Protein AF-A0A1Y2U0B6-F1 (afdb_monomer_lite)

Sequence (183 aa):
MKLSWLLSPIFLTGFNAVSMAASPQPIGEWTVSNASRTKSNSNTLCSWHLTVTDTTSGGNTKNIFNCNFNVTAQPGDDCGLTSFQDYCSGNESFTVNGGHSELGFVVIVLANKDENSQAFFGFSDGDLDTGSEISQQTKPIYPQAIVQREEMIVRRDGVSGSQTSATEWKVEGLFRGKYSSLG

Radius of gyration: 25.56 Å; chains: 1; bounding box: 62×69×84 Å

Foldseek 3Di:
DDDDDDDDDDDDDDDPPPPDADDFDFQAKKKKWQWAWEADPVLQKIKTKIWIWDDGPPDPDTDIWIFIDMFGHDVPDGSVQDWDWQGGDTDNQWIKTWHDDPVAKIKIWIAGNVQQKIWIDIGGNVRHHVRDIDDMDMTTIGRHFPQDPPPPPDDDPDPDDDDDDDPDDDDDDDTDRDDPDDD

pLDDT: mean 74.25, std 22.34, range [35.59, 96.31]

Structure (mmCIF, N/CA/C/O backbone):
data_AF-A0A1Y2U0B6-F1
#
_entry.id   AF-A0A1Y2U0B6-F1
#
loop_
_atom_site.group_PDB
_atom_site.id
_atom_site.type_symbol
_atom_site.label_atom_id
_atom_site.label_alt_id
_atom_site.label_comp_id
_atom_site.label_asym_id
_atom_site.label_entity_id
_atom_site.label_seq_id
_atom_site.pdbx_PDB_ins_code
_atom_site.Cartn_x
_atom_site.Cartn_y
_atom_site.Cartn_z
_atom_site.occupancy
_atom_site.B_iso_or_equiv
_atom_site.auth_seq_id
_atom_site.auth_comp_id
_atom_site.auth_asym_id
_atom_site.auth_atom_id
_atom_site.pdbx_PDB_model_num
ATOM 1 N N . MET A 1 1 ? -22.906 -56.727 -65.674 1.00 39.66 1 MET A N 1
ATOM 2 C CA . MET A 1 1 ? -22.788 -56.918 -64.212 1.00 39.66 1 MET A CA 1
ATOM 3 C C . MET A 1 1 ? -21.345 -56.685 -63.783 1.00 39.66 1 MET A C 1
ATOM 5 O O . MET A 1 1 ? -20.498 -57.505 -64.100 1.00 39.66 1 MET A O 1
ATOM 9 N N . LYS A 1 2 ? -21.069 -55.566 -63.106 1.00 37.56 2 LYS A N 1
ATOM 10 C CA . LYS A 1 2 ? -19.891 -55.344 -62.252 1.00 37.56 2 LYS A CA 1
ATOM 11 C C . LYS A 1 2 ? -20.340 -54.384 -61.146 1.00 37.56 2 LYS A C 1
ATOM 13 O O . LYS A 1 2 ? -20.702 -53.250 -61.436 1.00 37.56 2 LYS A O 1
ATOM 18 N N . LEU A 1 3 ? -20.424 -54.905 -59.923 1.00 41.78 3 LEU A N 1
ATOM 19 C CA . LEU A 1 3 ? -20.725 -54.171 -58.694 1.00 41.78 3 LEU A CA 1
ATOM 20 C C . LEU A 1 3 ? -19.507 -53.319 -58.318 1.00 41.78 3 LEU A C 1
ATOM 22 O O . LEU A 1 3 ? -18.398 -53.844 -58.253 1.00 41.78 3 LEU A O 1
ATOM 26 N N . SER A 1 4 ? -19.718 -52.045 -58.004 1.00 43.47 4 SER A N 1
ATOM 27 C CA . SER A 1 4 ? -18.759 -51.241 -57.248 1.00 43.47 4 SER A CA 1
ATOM 28 C C . SER A 1 4 ? -19.535 -50.505 -56.162 1.00 43.47 4 SER A C 1
ATOM 30 O O . SER A 1 4 ? -20.375 -49.659 -56.456 1.00 43.47 4 SER A O 1
ATOM 32 N N . TRP A 1 5 ? -19.306 -50.910 -54.916 1.00 38.44 5 TRP A N 1
ATOM 33 C CA . TRP A 1 5 ? -19.784 -50.230 -53.720 1.00 38.44 5 TRP A CA 1
ATOM 34 C C . TRP A 1 5 ? -18.624 -49.381 -53.210 1.00 38.44 5 TRP A C 1
ATOM 36 O O . TRP A 1 5 ? -17.579 -49.930 -52.862 1.00 38.44 5 TRP A O 1
ATOM 46 N N . LEU A 1 6 ? -18.791 -48.061 -53.171 1.00 48.69 6 LEU A N 1
ATOM 47 C CA . LEU A 1 6 ? -17.892 -47.172 -52.444 1.00 48.69 6 LEU A CA 1
ATOM 48 C C . LEU A 1 6 ? -18.647 -46.614 -51.241 1.00 48.69 6 LEU A C 1
ATOM 50 O O . LEU A 1 6 ? -19.615 -45.870 -51.374 1.00 48.69 6 LEU A O 1
ATOM 54 N N . LEU A 1 7 ? -18.194 -47.044 -50.067 1.00 46.50 7 LEU A N 1
ATOM 55 C CA . LEU A 1 7 ? -18.521 -46.490 -48.762 1.00 46.50 7 LEU A CA 1
ATOM 56 C C . LEU A 1 7 ? -17.871 -45.103 -48.652 1.00 46.50 7 LEU A C 1
ATOM 58 O O . LEU A 1 7 ? -16.651 -44.993 -48.771 1.00 46.50 7 LEU A O 1
ATOM 62 N N . SER A 1 8 ? -18.658 -44.058 -48.394 1.00 42.72 8 SER A N 1
ATOM 63 C CA . SER A 1 8 ? -18.120 -42.773 -47.934 1.00 42.72 8 SER A CA 1
ATOM 64 C C . SER A 1 8 ? -18.042 -42.761 -46.403 1.00 42.72 8 SER A C 1
ATOM 66 O O . SER A 1 8 ? -19.034 -43.094 -45.750 1.00 42.72 8 SER A O 1
ATOM 68 N N . PRO A 1 9 ? -16.892 -42.387 -45.812 1.00 48.81 9 PRO A N 1
ATOM 69 C CA . PRO A 1 9 ? -16.728 -42.320 -44.369 1.00 48.81 9 PRO A CA 1
ATOM 70 C C . PRO A 1 9 ? -17.400 -41.077 -43.776 1.00 48.81 9 PRO A C 1
ATOM 72 O O . PRO A 1 9 ? -17.335 -39.973 -44.317 1.00 48.81 9 PRO A O 1
ATOM 75 N N . ILE A 1 10 ? -18.013 -41.296 -42.615 1.00 52.47 10 ILE A N 1
ATOM 76 C CA . ILE A 1 10 ? -18.480 -40.287 -41.666 1.00 52.47 10 ILE A CA 1
ATOM 77 C C . ILE A 1 10 ? -17.253 -39.513 -41.167 1.00 52.47 10 ILE A C 1
ATOM 79 O O . ILE A 1 10 ? -16.365 -40.115 -40.563 1.00 52.47 10 ILE A O 1
ATOM 83 N N . PHE A 1 11 ? -17.204 -38.197 -41.383 1.00 48.38 11 PHE A N 1
ATOM 84 C CA . PHE A 1 11 ? -16.236 -37.341 -40.696 1.00 48.38 11 PHE A CA 1
ATOM 85 C C . PHE A 1 11 ? -16.832 -36.785 -39.403 1.00 48.38 11 PHE A C 1
ATOM 87 O O . PHE A 1 11 ? -17.922 -36.216 -39.373 1.00 48.38 11 PHE A O 1
ATOM 94 N N . LEU A 1 12 ? -16.078 -37.042 -38.337 1.00 47.75 12 LEU A N 1
ATOM 95 C CA . LEU A 1 12 ? -16.346 -36.766 -36.939 1.00 47.75 12 LEU A CA 1
ATOM 96 C C . LEU A 1 12 ? -16.270 -35.272 -36.572 1.00 47.75 12 LEU A C 1
ATOM 98 O O . LEU A 1 12 ? -15.458 -34.520 -37.099 1.00 47.75 12 LEU A O 1
ATOM 102 N N . THR A 1 13 ? -17.065 -34.940 -35.549 1.00 48.56 13 THR A N 1
ATOM 103 C CA . THR A 1 13 ? -16.767 -34.042 -34.415 1.00 48.56 13 THR A CA 1
ATOM 104 C C . THR A 1 13 ? -16.174 -32.667 -34.725 1.00 48.56 13 THR A C 1
ATOM 106 O O . THR A 1 13 ? -14.962 -32.495 -34.847 1.00 48.56 13 THR A O 1
ATOM 109 N N . GLY A 1 14 ? -17.038 -31.651 -34.670 1.00 43.62 14 GLY A N 1
ATOM 110 C CA . GLY A 1 14 ? -16.620 -30.288 -34.366 1.00 43.62 14 GLY A CA 1
ATOM 111 C C . GLY A 1 14 ? -16.077 -30.215 -32.938 1.00 43.62 14 GLY A C 1
ATOM 112 O O . GLY A 1 14 ? -16.840 -30.184 -31.975 1.00 43.62 14 GLY A O 1
ATOM 113 N N . PHE A 1 15 ? -14.753 -30.194 -32.800 1.00 53.28 15 PHE A N 1
ATOM 114 C CA . PHE A 1 15 ? -14.109 -29.721 -31.582 1.00 53.28 15 PHE A CA 1
ATOM 115 C C . PHE A 1 15 ? -14.242 -28.199 -31.559 1.00 53.28 15 PHE A C 1
ATOM 117 O O . PHE A 1 15 ? -13.533 -27.493 -32.272 1.00 53.28 15 PHE A O 1
ATOM 124 N N . ASN A 1 16 ? -15.170 -27.685 -30.752 1.00 48.03 16 ASN A N 1
ATOM 125 C CA . ASN A 1 16 ? -15.135 -26.278 -30.377 1.00 48.03 16 ASN A CA 1
ATOM 126 C C . ASN A 1 16 ? -13.845 -26.056 -29.580 1.00 48.03 16 ASN A C 1
ATOM 128 O O . ASN A 1 16 ? -13.705 -26.557 -28.464 1.00 48.03 16 ASN A O 1
ATOM 132 N N . ALA A 1 17 ? -12.884 -25.353 -30.178 1.00 55.72 17 ALA A N 1
ATOM 133 C CA . ALA A 1 17 ? -11.670 -24.941 -29.498 1.00 55.72 17 ALA A CA 1
ATOM 134 C C . ALA A 1 17 ? -12.050 -23.986 -28.359 1.00 55.72 17 ALA A C 1
ATOM 136 O O . ALA A 1 17 ? -12.464 -22.849 -28.588 1.00 55.72 17 ALA A O 1
ATOM 137 N N . VAL A 1 18 ? -11.929 -24.456 -27.119 1.00 52.31 18 VAL A N 1
ATOM 138 C CA . VAL A 1 18 ? -11.984 -23.590 -25.943 1.00 52.31 18 VAL A CA 1
ATOM 139 C C . VAL A 1 18 ? -10.705 -22.758 -25.967 1.00 52.31 18 VAL A C 1
ATOM 141 O O . VAL A 1 18 ? -9.625 -23.259 -25.664 1.00 52.31 18 VAL A O 1
ATOM 144 N N . SER A 1 19 ? -10.811 -21.496 -26.383 1.00 52.66 19 SER A N 1
ATOM 145 C CA . SER A 1 19 ? -9.709 -20.538 -26.284 1.00 52.66 19 SER A CA 1
ATOM 146 C C . SER A 1 19 ? -9.371 -20.336 -24.807 1.00 52.66 19 SER A C 1
ATOM 148 O O . SER A 1 19 ? -10.053 -19.590 -24.101 1.00 52.66 19 SER A O 1
ATOM 150 N N . MET A 1 20 ? -8.323 -21.006 -24.333 1.00 48.22 20 MET A N 1
ATOM 151 C CA . MET A 1 20 ? -7.711 -20.726 -23.038 1.00 48.22 20 MET A CA 1
ATOM 152 C C . MET A 1 20 ? -7.105 -19.323 -23.130 1.00 48.22 20 MET A C 1
ATOM 154 O O . MET A 1 20 ? -6.141 -19.110 -23.862 1.00 48.22 20 MET A O 1
ATOM 158 N N . ALA A 1 21 ? -7.700 -18.343 -22.450 1.00 57.56 21 ALA A N 1
ATOM 159 C CA . ALA A 1 21 ? -7.081 -17.030 -22.327 1.00 57.56 21 ALA A CA 1
ATOM 160 C C . ALA A 1 21 ? -5.750 -17.210 -21.583 1.00 57.56 21 ALA A C 1
ATOM 162 O O . ALA A 1 21 ? -5.747 -17.685 -20.447 1.00 57.56 21 ALA A O 1
ATOM 163 N N . ALA A 1 22 ? -4.631 -16.884 -22.231 1.00 61.22 22 ALA A N 1
ATOM 164 C CA . ALA A 1 22 ? -3.327 -16.907 -21.583 1.00 61.22 22 ALA A CA 1
ATOM 165 C C . ALA A 1 22 ? -3.336 -15.928 -20.400 1.00 61.22 22 ALA A C 1
ATOM 167 O O . ALA A 1 22 ? -3.808 -14.796 -20.530 1.00 61.22 22 ALA A O 1
ATOM 168 N N . SER A 1 23 ? -2.840 -16.363 -19.240 1.00 66.31 23 SER A N 1
ATOM 169 C CA . SER A 1 23 ? -2.663 -15.474 -18.093 1.00 66.31 23 SER A CA 1
ATOM 170 C C . SER A 1 23 ? -1.622 -14.400 -18.430 1.00 66.31 23 SER A C 1
ATOM 172 O O . SER A 1 23 ? -0.605 -14.732 -19.057 1.00 66.31 23 SER A O 1
ATOM 174 N N . PRO A 1 24 ? -1.836 -13.137 -18.015 1.00 73.19 24 PRO A N 1
ATOM 175 C CA . PRO A 1 24 ? -0.862 -12.076 -18.234 1.00 73.19 24 PRO A CA 1
ATOM 176 C C . PRO A 1 24 ? 0.480 -12.473 -17.619 1.00 73.19 24 PRO A C 1
ATOM 178 O O . PRO A 1 24 ? 0.539 -12.940 -16.481 1.00 73.19 24 PRO A O 1
ATOM 181 N N . GLN A 1 25 ? 1.550 -12.325 -18.395 1.00 84.00 25 GLN A N 1
ATOM 182 C CA . GLN A 1 25 ? 2.900 -12.565 -17.898 1.00 84.00 25 GLN A CA 1
ATOM 183 C C . GLN A 1 25 ? 3.366 -11.351 -17.082 1.00 84.00 25 GLN A C 1
ATOM 185 O O . GLN A 1 25 ? 3.027 -10.221 -17.452 1.00 84.00 25 GLN A O 1
ATOM 190 N N . PRO A 1 26 ? 4.125 -11.556 -15.992 1.00 88.00 26 PRO A N 1
ATOM 191 C CA . PRO A 1 26 ? 4.753 -10.460 -15.269 1.00 88.00 26 PRO A CA 1
ATOM 192 C C . PRO A 1 26 ? 5.664 -9.628 -16.181 1.00 88.00 26 PRO A C 1
ATOM 194 O O . PRO A 1 26 ? 6.398 -10.187 -16.994 1.00 88.00 26 PRO A O 1
ATOM 197 N N . ILE A 1 27 ? 5.640 -8.305 -16.021 1.00 87.31 27 ILE A N 1
ATOM 198 C CA . ILE A 1 27 ? 6.475 -7.355 -16.786 1.00 87.31 27 ILE A CA 1
ATOM 199 C C . ILE A 1 27 ? 7.628 -6.760 -15.959 1.00 87.31 27 ILE A C 1
ATOM 201 O O . ILE A 1 27 ? 8.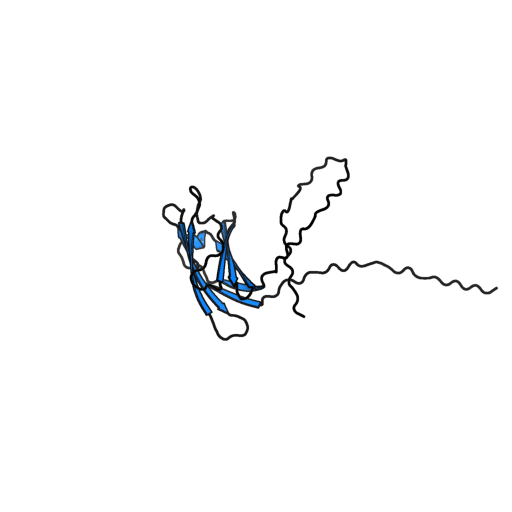432 -5.983 -16.467 1.00 87.31 27 ILE A O 1
ATOM 205 N N . GLY A 1 28 ? 7.720 -7.129 -14.680 1.00 88.31 28 GLY A N 1
ATOM 206 C CA . GLY A 1 28 ? 8.746 -6.675 -13.746 1.00 88.31 28 GLY A CA 1
ATOM 207 C C . GLY A 1 28 ? 8.355 -6.971 -12.302 1.00 88.31 28 GLY A C 1
ATOM 208 O O . GLY A 1 28 ? 7.430 -7.751 -12.058 1.00 88.31 28 GLY A O 1
ATOM 209 N N . GLU A 1 29 ? 9.037 -6.330 -11.353 1.00 91.12 29 GLU A N 1
ATOM 210 C CA . GLU A 1 29 ? 8.764 -6.477 -9.923 1.00 91.12 29 GLU A CA 1
ATOM 211 C C . GLU A 1 29 ? 8.794 -5.130 -9.198 1.00 91.12 29 GLU A C 1
ATOM 213 O O . GLU A 1 29 ? 9.667 -4.289 -9.424 1.00 91.12 29 GLU A O 1
ATOM 218 N N . TRP A 1 30 ? 7.860 -4.954 -8.266 1.00 93.62 30 TRP A N 1
ATOM 219 C CA . TRP A 1 30 ? 7.884 -3.861 -7.299 1.00 93.62 30 TRP A CA 1
ATOM 220 C C . TRP A 1 30 ? 8.133 -4.407 -5.907 1.00 93.62 30 TRP A C 1
ATOM 222 O O . TRP A 1 30 ? 7.610 -5.458 -5.529 1.00 93.62 30 TRP A O 1
ATOM 232 N N . THR A 1 31 ? 8.922 -3.670 -5.131 1.00 94.94 31 THR A N 1
ATOM 233 C CA . THR A 1 31 ? 9.145 -3.960 -3.717 1.00 94.94 31 THR A CA 1
ATOM 234 C C . THR A 1 31 ? 8.505 -2.876 -2.865 1.00 94.94 31 THR A C 1
ATOM 236 O O . THR A 1 31 ? 8.782 -1.695 -3.060 1.00 94.94 31 THR A O 1
ATOM 239 N N . VAL A 1 32 ? 7.667 -3.281 -1.914 1.00 94.69 32 VAL A N 1
ATOM 240 C CA . VAL A 1 32 ? 7.118 -2.409 -0.873 1.00 94.69 32 VAL A CA 1
ATOM 241 C C . VAL A 1 32 ? 7.820 -2.725 0.442 1.00 94.69 32 VAL A C 1
ATOM 243 O O . VAL A 1 32 ? 7.836 -3.877 0.875 1.00 94.69 32 VAL A O 1
ATOM 246 N N . SER A 1 33 ? 8.390 -1.707 1.077 1.00 93.00 33 SER A N 1
ATOM 247 C CA . SER A 1 33 ? 9.029 -1.776 2.397 1.00 93.00 33 SER A CA 1
ATOM 248 C C . SER A 1 33 ? 8.485 -0.685 3.318 1.00 93.00 33 SER A C 1
ATOM 250 O O . SER A 1 33 ? 7.754 0.198 2.867 1.00 93.00 33 SER A O 1
ATOM 252 N N . ASN A 1 34 ? 8.827 -0.738 4.611 1.00 91.00 34 ASN A N 1
ATOM 253 C CA . ASN A 1 34 ? 8.380 0.235 5.618 1.00 91.00 34 ASN A CA 1
ATOM 254 C C . ASN A 1 34 ? 6.852 0.435 5.664 1.00 91.00 34 ASN A C 1
ATOM 256 O O . ASN A 1 34 ? 6.377 1.509 6.034 1.00 91.00 34 ASN A O 1
ATOM 260 N N . ALA A 1 35 ? 6.073 -0.570 5.252 1.00 92.69 35 ALA A N 1
ATOM 261 C CA . ALA A 1 35 ? 4.622 -0.477 5.276 1.00 92.69 35 ALA A CA 1
ATOM 262 C C . ALA A 1 35 ? 4.153 -0.374 6.732 1.00 92.69 35 ALA A C 1
ATOM 264 O O . ALA A 1 35 ? 4.534 -1.196 7.560 1.00 92.69 35 ALA A O 1
ATOM 265 N N . SER A 1 36 ? 3.354 0.641 7.046 1.00 92.25 36 SER A N 1
ATOM 266 C CA . SER A 1 36 ? 2.817 0.865 8.389 1.00 92.25 36 SER A CA 1
ATOM 267 C C . SER A 1 36 ? 1.500 1.634 8.343 1.00 92.25 36 SER A C 1
ATOM 269 O O . SER A 1 36 ? 1.232 2.401 7.409 1.00 92.25 36 SER A O 1
ATOM 271 N N . ARG A 1 37 ? 0.682 1.419 9.378 1.00 92.88 37 ARG A N 1
ATOM 272 C CA . ARG A 1 37 ? -0.586 2.108 9.606 1.00 92.88 37 ARG A CA 1
ATOM 273 C C . ARG A 1 37 ? -0.643 2.577 11.052 1.00 92.88 37 ARG A C 1
ATOM 275 O O . ARG A 1 37 ? -0.535 1.780 11.974 1.00 92.88 37 ARG A O 1
ATOM 282 N N . THR A 1 38 ? -0.899 3.862 11.251 1.00 92.31 38 THR A N 1
ATOM 283 C CA . THR A 1 38 ? -1.127 4.425 12.585 1.00 92.31 38 THR A CA 1
ATOM 284 C C . THR A 1 38 ? -2.552 4.937 12.675 1.00 92.31 38 THR A C 1
ATOM 286 O O . THR A 1 38 ? -2.971 5.750 11.850 1.00 92.31 38 THR A O 1
ATOM 289 N N . LYS A 1 39 ? -3.301 4.481 13.681 1.00 92.94 39 LYS A N 1
ATOM 290 C CA . LYS A 1 39 ? -4.669 4.942 13.944 1.00 92.94 39 LYS A CA 1
ATOM 291 C C . LYS A 1 39 ? -4.671 6.141 14.895 1.00 92.94 39 LYS A C 1
ATOM 293 O O . LYS A 1 39 ? -3.857 6.221 15.814 1.00 92.94 39 LYS A O 1
ATOM 298 N N . SER A 1 40 ? -5.600 7.071 14.694 1.00 93.75 40 SER A N 1
ATOM 299 C CA . SER A 1 40 ? -5.928 8.088 15.695 1.00 93.75 40 SER A CA 1
ATOM 300 C C . SER A 1 40 ? -6.569 7.452 16.933 1.00 93.75 40 SER A C 1
ATOM 302 O O . SER A 1 40 ? -7.111 6.354 16.865 1.00 93.75 40 SER A O 1
ATOM 304 N N . ASN A 1 41 ? -6.603 8.176 18.056 1.00 92.31 41 ASN A N 1
ATOM 305 C CA . ASN A 1 41 ? -7.243 7.698 19.294 1.00 92.31 41 ASN A CA 1
ATOM 306 C C . ASN A 1 41 ? -8.733 7.337 19.127 1.00 92.31 41 ASN A C 1
ATOM 308 O O . ASN A 1 41 ? -9.277 6.582 19.925 1.00 92.31 41 ASN A O 1
ATOM 312 N N . SER A 1 42 ? -9.401 7.913 18.125 1.00 92.62 42 SER A N 1
ATOM 313 C CA . S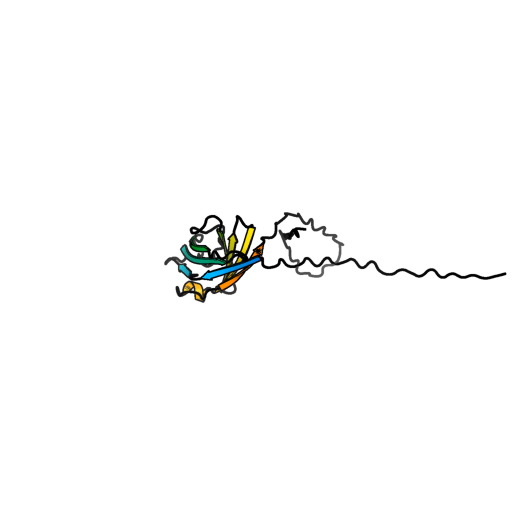ER A 1 42 ? -10.800 7.643 17.789 1.00 92.62 42 SER A CA 1
ATOM 314 C C . SER A 1 42 ? -10.976 6.534 16.748 1.00 92.62 42 SER A C 1
ATOM 316 O O . SER A 1 42 ? -12.111 6.252 16.384 1.00 92.62 42 SER A O 1
ATOM 318 N N . ASN A 1 43 ? -9.890 5.956 16.222 1.00 93.31 43 ASN A N 1
ATOM 319 C CA . ASN A 1 43 ? -9.871 5.025 15.085 1.00 93.31 43 ASN A CA 1
ATOM 320 C C . ASN A 1 43 ? -10.546 5.552 13.805 1.00 93.31 43 ASN A C 1
ATOM 322 O O . ASN A 1 43 ? -10.817 4.786 12.887 1.00 93.31 43 ASN A O 1
ATOM 326 N N . THR A 1 44 ? -10.800 6.857 13.706 1.00 96.31 44 THR A N 1
ATOM 327 C CA . THR A 1 44 ? -11.467 7.460 12.541 1.00 96.31 44 THR A CA 1
ATOM 328 C C . THR A 1 44 ? -10.492 7.956 11.480 1.00 96.31 44 THR A C 1
ATOM 330 O O . THR A 1 44 ? -10.911 8.251 10.366 1.00 96.31 44 THR A O 1
ATOM 333 N N . LEU A 1 45 ? -9.201 8.064 11.801 1.00 95.75 45 LEU A N 1
ATOM 334 C CA . LEU A 1 45 ? -8.154 8.499 10.881 1.00 95.75 45 LEU A CA 1
ATOM 335 C C . LEU A 1 45 ? -6.990 7.512 10.931 1.00 95.75 45 LEU A C 1
ATOM 337 O O . LEU A 1 45 ? -6.421 7.284 11.997 1.00 95.75 45 LEU A O 1
ATOM 341 N N . CYS A 1 46 ? -6.631 6.960 9.777 1.00 94.94 46 CYS A N 1
ATOM 342 C CA . CYS A 1 46 ? -5.505 6.053 9.607 1.00 94.94 46 CYS A CA 1
ATOM 343 C C . CYS A 1 46 ? -4.450 6.736 8.742 1.00 94.94 46 CYS A C 1
ATOM 345 O O . CYS A 1 46 ? -4.708 7.030 7.573 1.00 94.94 46 CYS A O 1
ATOM 347 N N . SER A 1 47 ? -3.267 6.963 9.299 1.00 94.69 47 SER A N 1
ATOM 348 C CA . SER A 1 47 ? -2.104 7.445 8.559 1.00 94.69 47 SER A CA 1
ATOM 349 C C . SER A 1 47 ? -1.299 6.264 8.042 1.00 94.69 47 SER A C 1
ATOM 351 O O . SER A 1 47 ? -0.874 5.413 8.821 1.00 94.69 47 SER A O 1
ATOM 353 N N . TRP A 1 48 ? -1.100 6.225 6.731 1.00 94.19 48 TRP A N 1
ATOM 354 C CA . TRP A 1 48 ? -0.375 5.177 6.029 1.00 94.19 48 TRP A CA 1
ATOM 355 C C . TRP A 1 48 ? 0.980 5.681 5.547 1.00 94.19 48 TRP A C 1
ATOM 357 O O . TRP A 1 48 ? 1.091 6.792 5.016 1.00 94.19 48 TRP A O 1
ATOM 367 N N . HIS A 1 49 ? 1.987 4.825 5.689 1.00 93.44 49 HIS A N 1
ATOM 368 C CA . HIS A 1 49 ? 3.317 5.014 5.128 1.00 93.44 49 HIS A CA 1
ATOM 369 C C . HIS A 1 49 ? 3.765 3.732 4.434 1.00 93.44 49 HIS A C 1
ATOM 371 O O . HIS A 1 49 ? 3.617 2.644 4.986 1.00 93.44 49 HIS A O 1
ATOM 377 N N . LEU A 1 50 ? 4.309 3.864 3.227 1.00 93.50 50 LEU A N 1
ATOM 378 C CA . LEU A 1 50 ? 4.978 2.783 2.511 1.00 93.50 50 LEU A CA 1
ATOM 379 C C . LEU A 1 50 ? 6.083 3.341 1.611 1.00 93.50 50 LEU A C 1
ATOM 381 O O . LEU A 1 50 ? 5.938 4.403 1.004 1.00 93.50 50 LEU A O 1
ATOM 385 N N . THR A 1 51 ? 7.188 2.614 1.506 1.00 94.50 51 THR A N 1
ATOM 386 C CA . THR A 1 51 ? 8.283 2.910 0.582 1.00 94.50 51 THR A CA 1
ATOM 387 C C . THR A 1 51 ? 8.176 1.972 -0.609 1.00 94.50 51 THR A C 1
ATOM 389 O O . THR A 1 51 ? 8.190 0.753 -0.446 1.00 94.50 51 THR A O 1
ATOM 392 N N . VAL A 1 52 ? 8.085 2.532 -1.812 1.00 94.00 52 VAL A N 1
ATOM 393 C CA . VAL A 1 52 ? 8.067 1.763 -3.058 1.00 94.00 52 VAL A CA 1
ATOM 394 C C . VAL A 1 52 ? 9.449 1.807 -3.678 1.00 94.00 52 VAL A C 1
ATOM 396 O O . VAL A 1 52 ? 10.043 2.871 -3.827 1.00 94.00 52 VAL A O 1
ATOM 399 N N . THR A 1 53 ? 9.942 0.639 -4.057 1.00 92.69 53 THR A N 1
ATOM 400 C CA . THR A 1 53 ? 11.088 0.462 -4.936 1.00 92.69 53 THR A CA 1
ATOM 401 C C . THR A 1 53 ? 10.599 -0.138 -6.244 1.00 92.69 53 THR A C 1
ATOM 403 O O . THR A 1 53 ? 10.132 -1.279 -6.277 1.00 92.69 53 THR A O 1
ATOM 406 N N . ASP A 1 54 ? 10.758 0.623 -7.316 1.00 85.50 54 ASP A N 1
ATOM 407 C CA . ASP A 1 54 ? 10.483 0.180 -8.671 1.00 85.50 54 ASP A CA 1
ATOM 408 C C . ASP A 1 54 ? 11.755 -0.379 -9.313 1.00 85.50 54 ASP A C 1
ATOM 410 O O . ASP A 1 54 ? 12.776 0.310 -9.408 1.00 85.50 54 ASP A O 1
ATOM 414 N N . THR A 1 55 ? 11.696 -1.653 -9.701 1.00 76.00 55 THR A N 1
ATOM 415 C CA . THR A 1 55 ? 12.749 -2.332 -10.457 1.00 76.00 55 THR A CA 1
ATOM 416 C C . THR A 1 55 ? 12.144 -2.830 -11.765 1.00 76.00 55 THR A C 1
ATOM 418 O O . THR A 1 55 ? 11.750 -3.991 -11.899 1.00 76.00 55 THR A O 1
ATOM 421 N N . THR A 1 56 ? 12.044 -1.939 -12.749 1.00 65.81 56 THR A N 1
ATOM 422 C CA . THR A 1 56 ? 11.612 -2.320 -14.095 1.00 65.81 56 THR A CA 1
ATOM 423 C C . THR A 1 56 ? 12.654 -3.221 -14.759 1.00 65.81 56 THR A C 1
ATOM 425 O O . THR A 1 56 ? 13.867 -2.999 -14.682 1.00 65.81 56 THR A O 1
ATOM 428 N N . SER A 1 57 ? 12.184 -4.275 -15.432 1.00 49.44 57 SER A N 1
ATOM 429 C CA . SER A 1 57 ? 13.054 -5.184 -16.182 1.00 49.44 57 SER A CA 1
ATOM 430 C C . SER A 1 57 ? 13.648 -4.458 -17.392 1.00 49.44 57 SER A C 1
ATOM 432 O O . SER A 1 57 ? 12.968 -4.250 -18.391 1.00 49.44 57 SER A O 1
ATOM 434 N N . GLY A 1 58 ? 14.924 -4.069 -17.300 1.00 50.38 58 GLY A N 1
ATOM 435 C CA . GLY A 1 58 ? 15.692 -3.485 -18.410 1.00 50.38 58 GLY A CA 1
ATOM 436 C C . GLY A 1 58 ? 16.433 -2.183 -18.090 1.00 50.38 58 GLY A C 1
ATOM 437 O O . GLY A 1 58 ? 17.262 -1.757 -18.892 1.00 50.38 58 GLY A O 1
ATOM 438 N N . GLY A 1 59 ? 16.194 -1.571 -16.927 1.00 51.38 59 GLY A N 1
ATOM 439 C CA . GLY A 1 59 ? 16.913 -0.382 -16.471 1.00 51.38 59 GLY A CA 1
ATOM 440 C C . GLY A 1 59 ? 17.715 -0.650 -15.199 1.00 51.38 59 GLY A C 1
ATOM 441 O O . GLY A 1 59 ? 17.191 -1.184 -14.232 1.00 51.38 59 GLY A O 1
ATOM 442 N N . ASN A 1 60 ? 18.969 -0.194 -15.145 1.00 54.28 60 ASN A N 1
ATOM 443 C CA . ASN A 1 60 ? 19.751 -0.126 -13.896 1.00 54.28 60 ASN A CA 1
ATOM 444 C C . ASN A 1 60 ? 19.245 0.975 -12.934 1.00 54.28 60 ASN A C 1
ATOM 446 O O . ASN A 1 60 ? 19.926 1.324 -11.968 1.00 54.28 60 ASN A O 1
ATOM 450 N N . THR A 1 61 ? 18.084 1.569 -13.212 1.00 57.44 61 THR A N 1
ATOM 451 C CA . THR A 1 61 ? 17.552 2.716 -12.481 1.00 57.44 61 THR A CA 1
ATOM 452 C C . THR A 1 61 ? 16.525 2.234 -11.470 1.00 57.44 61 THR A C 1
ATOM 454 O O . THR A 1 61 ? 15.372 1.985 -11.801 1.00 57.44 61 THR A O 1
ATOM 457 N N . LYS A 1 62 ? 16.960 2.120 -10.218 1.00 74.88 62 LYS A N 1
ATOM 458 C CA . LYS A 1 62 ? 16.084 1.870 -9.075 1.00 74.88 62 LYS A CA 1
ATOM 459 C C . LYS A 1 62 ? 15.385 3.178 -8.697 1.00 74.88 62 LYS A C 1
ATOM 461 O O . LYS A 1 62 ? 16.043 4.076 -8.170 1.00 74.88 62 LYS A O 1
ATOM 466 N N . ASN A 1 63 ? 14.085 3.305 -8.963 1.00 82.19 63 ASN A N 1
ATOM 467 C CA . ASN A 1 63 ? 13.305 4.446 -8.473 1.00 82.19 63 ASN A CA 1
ATOM 468 C C . ASN A 1 63 ? 12.761 4.117 -7.076 1.00 82.19 63 ASN A C 1
ATOM 470 O O . ASN A 1 63 ? 12.165 3.060 -6.880 1.00 82.19 63 ASN A O 1
ATOM 474 N N . ILE A 1 64 ? 13.004 4.992 -6.099 1.00 89.31 64 ILE A N 1
ATOM 475 C CA . ILE A 1 64 ? 12.549 4.818 -4.717 1.00 89.31 64 ILE A CA 1
ATOM 476 C C . ILE A 1 64 ? 11.766 6.058 -4.306 1.00 89.31 64 ILE A C 1
ATOM 478 O O . ILE A 1 64 ? 12.301 7.165 -4.355 1.00 89.31 64 ILE A O 1
ATOM 482 N N . PHE A 1 65 ? 10.529 5.877 -3.850 1.00 92.19 65 PHE A N 1
ATOM 483 C CA . PHE A 1 65 ? 9.701 6.976 -3.357 1.00 92.19 65 PHE A CA 1
ATOM 484 C C . PHE A 1 65 ? 8.832 6.555 -2.168 1.00 92.19 65 PHE A C 1
ATOM 486 O O . PHE A 1 65 ? 8.510 5.382 -1.980 1.00 92.19 65 PHE A O 1
ATOM 493 N N . ASN A 1 66 ? 8.454 7.542 -1.353 1.00 94.50 66 ASN A N 1
ATOM 494 C CA . ASN A 1 66 ? 7.627 7.344 -0.165 1.00 94.50 66 ASN A CA 1
ATOM 495 C C . ASN A 1 66 ? 6.181 7.723 -0.451 1.00 94.50 66 ASN A C 1
ATOM 497 O O . ASN A 1 66 ? 5.886 8.875 -0.752 1.00 94.50 66 ASN A O 1
ATOM 501 N N . CYS A 1 67 ? 5.270 6.781 -0.288 1.00 94.75 67 CYS A N 1
ATOM 502 C CA . CYS A 1 67 ? 3.851 7.009 -0.442 1.00 94.75 67 CYS A CA 1
ATOM 503 C C . CYS A 1 67 ? 3.215 7.215 0.938 1.00 94.75 67 CYS A C 1
ATOM 505 O O . CYS A 1 67 ? 3.095 6.279 1.726 1.00 94.75 67 CYS A O 1
ATOM 507 N N . ASN A 1 68 ? 2.830 8.458 1.230 1.00 95.00 68 ASN A N 1
ATOM 508 C CA . ASN A 1 68 ? 2.136 8.820 2.466 1.00 95.00 68 ASN A CA 1
ATOM 509 C C . ASN A 1 68 ? 0.712 9.257 2.150 1.00 95.00 68 ASN A C 1
ATOM 511 O O . ASN A 1 68 ? 0.511 10.053 1.227 1.00 95.00 68 ASN A O 1
ATOM 515 N N . PHE A 1 69 ? -0.261 8.787 2.921 1.00 95.56 69 PHE A N 1
ATOM 516 C CA . PHE A 1 69 ? -1.651 9.211 2.777 1.00 95.56 69 PHE A CA 1
ATOM 517 C C . PHE A 1 69 ? -2.458 8.949 4.047 1.00 95.56 69 PHE A C 1
ATOM 519 O O . PHE A 1 69 ? -2.031 8.220 4.938 1.00 95.56 69 PHE A O 1
ATOM 526 N N . ASN A 1 70 ? -3.636 9.566 4.123 1.00 96.06 70 ASN A N 1
ATOM 527 C CA . ASN A 1 70 ? -4.560 9.418 5.237 1.00 96.06 70 ASN A CA 1
ATOM 528 C C . ASN A 1 70 ? -5.894 8.866 4.737 1.00 96.06 70 ASN A C 1
ATOM 530 O O . ASN A 1 70 ? -6.437 9.366 3.752 1.00 96.06 70 ASN A O 1
ATOM 534 N N . VAL A 1 71 ? -6.434 7.886 5.457 1.00 95.81 71 VAL A N 1
ATOM 535 C CA . VAL A 1 71 ? -7.771 7.330 5.235 1.00 95.81 71 VAL A CA 1
ATOM 536 C C . VAL A 1 71 ? -8.661 7.749 6.396 1.00 95.81 71 VAL A C 1
ATOM 538 O O . VAL A 1 71 ? -8.351 7.457 7.553 1.00 95.81 71 VAL A O 1
ATOM 541 N N . THR A 1 72 ? -9.756 8.438 6.087 1.00 96.00 72 THR A N 1
ATOM 542 C CA . THR A 1 72 ? -10.737 8.892 7.078 1.00 96.00 72 THR A CA 1
ATOM 543 C C . THR A 1 72 ? -11.994 8.038 6.973 1.00 96.00 72 THR A C 1
ATOM 545 O O . THR A 1 72 ? -12.590 7.951 5.900 1.00 96.00 72 THR A O 1
ATOM 548 N N . ALA A 1 73 ? -12.399 7.430 8.083 1.00 95.31 73 ALA A N 1
ATOM 549 C CA . ALA A 1 73 ? -13.636 6.665 8.182 1.00 95.31 73 ALA A CA 1
ATOM 550 C C . ALA A 1 73 ? -14.863 7.583 8.273 1.00 95.31 73 ALA A C 1
ATOM 552 O O . ALA A 1 73 ? -14.766 8.737 8.708 1.00 95.31 73 ALA A O 1
ATOM 553 N N . GLN A 1 74 ? -16.035 7.055 7.919 1.00 92.31 74 GLN A N 1
ATOM 554 C CA . GLN A 1 74 ? -17.297 7.720 8.234 1.00 92.31 74 GLN A CA 1
ATOM 555 C C . GLN A 1 74 ? -17.552 7.709 9.753 1.00 92.31 74 GLN A C 1
ATOM 557 O O . GLN A 1 74 ? -16.979 6.891 10.479 1.00 92.31 74 GLN A O 1
ATOM 562 N N . PRO A 1 75 ? -18.394 8.619 10.278 1.00 89.06 75 PRO A N 1
ATOM 563 C CA . PRO A 1 75 ? -18.714 8.632 11.701 1.00 89.06 75 PRO A CA 1
ATOM 564 C C . PRO A 1 75 ? -19.298 7.290 12.168 1.00 89.06 75 PRO A C 1
ATOM 566 O O . PRO A 1 75 ? -20.360 6.885 11.706 1.00 89.06 75 PRO A O 1
ATOM 569 N N . GLY A 1 76 ? -18.626 6.639 13.120 1.00 89.69 76 GLY A N 1
ATOM 570 C CA . GLY A 1 76 ? -19.026 5.335 13.664 1.00 89.69 76 GLY A CA 1
ATOM 571 C C . GLY A 1 76 ? -18.251 4.138 13.103 1.00 89.69 76 GLY A C 1
ATOM 572 O O . GLY A 1 76 ? -18.332 3.066 13.697 1.00 89.69 76 GLY A O 1
ATOM 573 N N . ASP A 1 77 ? -17.460 4.335 12.045 1.00 94.12 77 ASP A N 1
ATOM 574 C CA . ASP A 1 77 ? -16.652 3.290 11.410 1.00 94.12 77 ASP A CA 1
ATOM 575 C C . ASP A 1 77 ? -15.167 3.358 11.820 1.00 94.12 77 ASP A C 1
ATOM 577 O O . ASP A 1 77 ? -14.668 4.389 12.281 1.00 94.12 77 ASP A O 1
ATOM 581 N N . ASP A 1 78 ? -14.443 2.251 11.619 1.00 94.12 78 ASP A N 1
ATOM 582 C CA . ASP A 1 78 ? -12.990 2.154 11.822 1.00 94.12 78 ASP A CA 1
ATOM 583 C C . ASP A 1 78 ? -12.244 2.392 10.495 1.00 94.12 78 ASP A C 1
ATOM 585 O O . ASP A 1 78 ? -12.523 1.770 9.463 1.00 94.12 78 ASP A O 1
ATOM 589 N N . CYS A 1 79 ? -11.253 3.282 10.514 1.00 95.06 79 CYS A N 1
ATOM 590 C CA . CYS A 1 79 ? -10.453 3.627 9.338 1.00 95.06 79 CYS A CA 1
ATOM 591 C C . CYS A 1 79 ? -9.628 2.454 8.798 1.00 95.06 79 CYS A C 1
ATOM 593 O O . CYS A 1 79 ? -9.301 2.434 7.614 1.00 95.06 79 CYS A O 1
ATOM 595 N N . GLY A 1 80 ? -9.305 1.468 9.637 1.00 92.62 80 GLY A N 1
ATOM 596 C CA . GLY A 1 80 ? -8.586 0.258 9.252 1.00 92.62 80 GLY A CA 1
ATOM 597 C C . GLY A 1 80 ? -9.437 -0.720 8.443 1.00 92.62 80 GLY A C 1
ATOM 598 O O . GLY A 1 80 ? -8.878 -1.542 7.723 1.00 92.62 80 GLY A O 1
ATOM 599 N N . LEU A 1 81 ? -10.765 -0.594 8.531 1.00 93.88 81 LEU A N 1
ATOM 600 C CA . LEU A 1 81 ? -11.738 -1.385 7.772 1.00 93.88 81 LEU A CA 1
ATOM 601 C C . LEU A 1 81 ? -12.242 -0.645 6.521 1.00 93.88 81 LEU A C 1
ATOM 603 O O . LEU A 1 81 ? -12.906 -1.224 5.663 1.00 93.88 81 LEU A O 1
ATOM 607 N N . THR A 1 82 ? -11.937 0.649 6.411 1.00 92.94 82 THR A N 1
ATOM 608 C CA . THR A 1 82 ? -12.409 1.508 5.324 1.00 92.94 82 THR A CA 1
ATOM 609 C C . THR A 1 82 ? -11.602 1.257 4.050 1.00 92.94 82 THR A C 1
ATOM 611 O O . THR A 1 82 ? -10.372 1.305 4.057 1.00 92.94 82 THR A O 1
ATOM 614 N N . SER A 1 83 ? -12.297 1.016 2.935 1.00 93.38 83 SER A N 1
ATOM 615 C CA . SER A 1 83 ? -11.662 0.927 1.614 1.00 93.38 83 SER A CA 1
ATOM 616 C C . SER A 1 83 ? -11.243 2.310 1.114 1.00 93.38 83 SER A C 1
ATOM 618 O O . SER A 1 83 ? -11.882 3.314 1.426 1.00 93.38 83 SER A O 1
ATOM 620 N N . PHE A 1 84 ? -10.182 2.369 0.318 1.00 93.00 84 PHE A N 1
ATOM 621 C CA . PHE A 1 84 ? -9.598 3.619 -0.159 1.00 93.00 84 PHE A CA 1
ATOM 622 C C . PHE A 1 84 ? -9.091 3.491 -1.597 1.00 93.00 84 PHE A C 1
ATOM 624 O O . PHE A 1 84 ? -8.762 2.397 -2.056 1.00 93.00 84 PHE A O 1
ATOM 631 N N . GLN A 1 85 ? -9.028 4.611 -2.317 1.00 92.38 85 GLN A N 1
ATOM 632 C CA . GLN A 1 85 ? -8.628 4.645 -3.724 1.00 92.38 85 GLN A CA 1
ATOM 633 C C . GLN A 1 8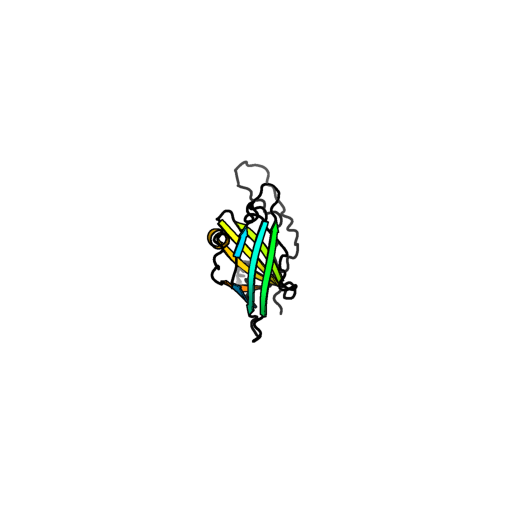5 ? -7.877 5.928 -4.082 1.00 92.38 85 GLN A C 1
ATOM 635 O O . GLN A 1 85 ? -8.100 6.966 -3.463 1.00 92.38 85 GLN A O 1
ATOM 640 N N . ASP A 1 86 ? -7.024 5.846 -5.102 1.00 88.62 86 ASP A N 1
ATOM 641 C CA . ASP A 1 86 ? -6.289 6.973 -5.690 1.00 88.62 86 ASP A CA 1
ATOM 642 C C . ASP A 1 86 ? -5.415 7.786 -4.716 1.00 88.62 86 ASP A C 1
ATOM 644 O O . ASP A 1 86 ? -5.249 8.998 -4.856 1.00 88.62 86 ASP A O 1
ATOM 648 N N . TYR A 1 87 ? -4.786 7.114 -3.749 1.00 90.31 87 TYR A N 1
ATOM 649 C CA . TYR A 1 87 ? -3.879 7.756 -2.797 1.00 90.31 87 TYR A CA 1
ATOM 650 C C . TYR A 1 87 ? -2.409 7.519 -3.143 1.00 90.31 87 TYR A C 1
ATOM 652 O O . TYR A 1 87 ? -1.987 6.374 -3.232 1.00 90.31 87 TYR A O 1
ATOM 660 N N . CYS A 1 88 ? -1.605 8.577 -3.279 1.00 92.12 88 CYS A N 1
ATOM 661 C CA . CYS A 1 88 ? -0.149 8.544 -3.092 1.00 92.12 88 CYS A CA 1
ATOM 662 C C . CYS A 1 88 ? 0.448 9.953 -3.199 1.00 92.12 88 CYS A C 1
ATOM 664 O O . CYS A 1 88 ? 0.159 10.658 -4.157 1.00 92.12 88 CYS A O 1
ATOM 666 N N . SER A 1 89 ? 1.303 10.371 -2.261 1.00 88.38 89 SER A N 1
ATOM 667 C CA . SER A 1 89 ? 1.941 11.705 -2.300 1.00 88.38 89 SER A CA 1
ATOM 668 C C . SER A 1 89 ? 3.380 11.723 -2.828 1.00 88.38 89 SER A C 1
ATOM 670 O O . SER A 1 89 ? 3.905 12.793 -3.116 1.00 88.38 89 SER A O 1
ATOM 672 N N . GLY A 1 90 ? 4.040 10.566 -2.942 1.00 82.81 90 GLY A N 1
ATOM 673 C CA . GLY A 1 90 ? 5.467 10.492 -3.287 1.00 82.81 90 GLY A CA 1
ATOM 674 C C . GLY A 1 90 ? 5.788 10.512 -4.773 1.00 82.81 90 GLY A C 1
ATOM 675 O O . GLY A 1 90 ? 6.929 10.779 -5.139 1.00 82.81 90 GLY A O 1
ATOM 676 N N . ASN A 1 91 ? 4.814 10.172 -5.614 1.00 86.94 91 ASN A N 1
ATOM 677 C CA . ASN A 1 91 ? 4.977 10.083 -7.056 1.00 86.94 91 ASN A CA 1
ATOM 678 C C . ASN A 1 91 ? 3.596 10.152 -7.723 1.00 86.94 91 ASN A C 1
ATOM 680 O O . ASN A 1 91 ? 2.731 9.331 -7.422 1.00 86.94 91 ASN A O 1
ATOM 684 N N . GLU A 1 92 ? 3.393 11.118 -8.619 1.00 89.75 92 GLU A N 1
ATOM 685 C CA . GLU A 1 92 ? 2.101 11.354 -9.278 1.00 89.75 92 GLU A CA 1
ATOM 686 C C . GLU A 1 92 ? 1.709 10.245 -10.257 1.00 89.75 92 GLU A C 1
ATOM 688 O O . GLU A 1 92 ? 0.513 10.029 -10.473 1.00 89.75 92 GLU A O 1
ATOM 693 N N . SER A 1 93 ? 2.682 9.508 -10.800 1.00 91.12 93 SER A N 1
ATOM 694 C CA . SER A 1 93 ? 2.443 8.352 -11.667 1.00 91.12 93 SER A CA 1
ATOM 695 C C . SER A 1 93 ? 1.818 7.192 -10.898 1.00 91.12 93 SER A C 1
ATOM 697 O O . SER A 1 93 ? 1.126 6.370 -11.490 1.00 91.12 93 SER A O 1
ATOM 699 N N . PHE A 1 94 ? 2.003 7.129 -9.576 1.00 93.25 94 PHE A N 1
ATOM 700 C CA . PHE A 1 94 ? 1.542 6.010 -8.765 1.00 93.25 94 PHE A CA 1
ATOM 701 C C . PHE A 1 94 ? 0.265 6.319 -7.985 1.00 93.25 94 PHE A C 1
ATOM 703 O O . PHE A 1 94 ? 0.057 7.425 -7.489 1.00 93.25 94 PHE A O 1
ATOM 710 N N . THR A 1 95 ? -0.590 5.311 -7.837 1.00 94.75 95 THR A N 1
ATOM 711 C CA . THR A 1 95 ? -1.718 5.325 -6.902 1.00 94.75 95 THR A CA 1
ATOM 712 C C . THR A 1 95 ? -1.764 4.045 -6.092 1.00 94.75 95 THR A C 1
ATOM 714 O O . THR A 1 95 ? -1.334 2.980 -6.535 1.00 94.75 95 THR A O 1
ATOM 717 N N . VAL A 1 96 ? -2.299 4.159 -4.883 1.00 95.56 96 VAL A N 1
ATOM 718 C CA . VAL A 1 96 ? -2.600 3.041 -4.003 1.00 95.56 96 VAL A CA 1
ATOM 719 C C . VAL A 1 96 ? -4.102 3.003 -3.789 1.00 95.56 96 VAL A C 1
ATOM 721 O O . VAL A 1 96 ? -4.726 3.987 -3.387 1.00 95.56 96 VAL A O 1
ATOM 724 N N . ASN A 1 97 ? -4.664 1.834 -4.050 1.00 95.19 97 ASN A N 1
ATOM 725 C CA . ASN A 1 97 ? -6.025 1.475 -3.691 1.00 95.19 97 ASN A CA 1
ATOM 726 C C . ASN A 1 97 ? -5.954 0.364 -2.654 1.00 95.19 97 ASN A C 1
ATOM 728 O O . ASN A 1 97 ? -4.985 -0.393 -2.637 1.00 95.19 97 ASN A O 1
ATOM 732 N N . GLY A 1 98 ? -6.962 0.225 -1.809 1.00 94.31 98 GLY A N 1
ATOM 733 C CA . GLY A 1 98 ? -6.959 -0.837 -0.822 1.00 94.31 98 GLY A CA 1
ATOM 734 C C . GLY A 1 98 ? -8.327 -1.140 -0.256 1.00 94.31 98 GLY A C 1
ATOM 735 O O . GLY A 1 98 ? -9.230 -0.305 -0.255 1.00 94.31 98 GLY A O 1
ATOM 736 N N . GLY A 1 99 ? -8.457 -2.370 0.219 1.00 93.12 99 GLY A N 1
ATOM 737 C CA . GLY A 1 99 ? -9.657 -2.874 0.862 1.00 93.12 99 GLY A CA 1
ATOM 738 C C . GLY A 1 99 ? -9.294 -3.838 1.979 1.00 93.12 99 GLY A C 1
ATOM 739 O O . GLY A 1 99 ? -8.251 -4.499 1.943 1.00 93.12 99 GLY A O 1
ATOM 740 N N . HIS A 1 100 ? -10.163 -3.895 2.979 1.00 95.06 100 HIS A N 1
ATOM 741 C CA . HIS A 1 100 ? -10.042 -4.812 4.101 1.00 95.06 100 HIS A CA 1
ATOM 742 C C . HIS A 1 100 ? -10.834 -6.095 3.833 1.00 95.06 100 HIS A C 1
ATOM 744 O O . HIS A 1 100 ? -11.904 -6.069 3.224 1.00 95.06 100 HIS A O 1
ATOM 750 N N . SER A 1 101 ? -10.277 -7.222 4.257 1.00 92.38 101 SER A N 1
ATOM 751 C CA . SER A 1 101 ? -10.909 -8.533 4.228 1.00 92.38 101 SER A CA 1
ATOM 752 C C . SER A 1 101 ? -11.367 -8.907 5.630 1.00 92.38 101 SER A C 1
ATOM 754 O O . SER A 1 101 ? -10.577 -8.837 6.570 1.00 92.38 101 SER A O 1
ATOM 756 N N . GLU A 1 102 ? -12.584 -9.442 5.762 1.00 88.88 102 GLU A N 1
ATOM 757 C CA . GLU A 1 102 ? -13.121 -9.965 7.033 1.00 88.88 102 GLU A CA 1
ATOM 758 C C . GLU A 1 102 ? -12.22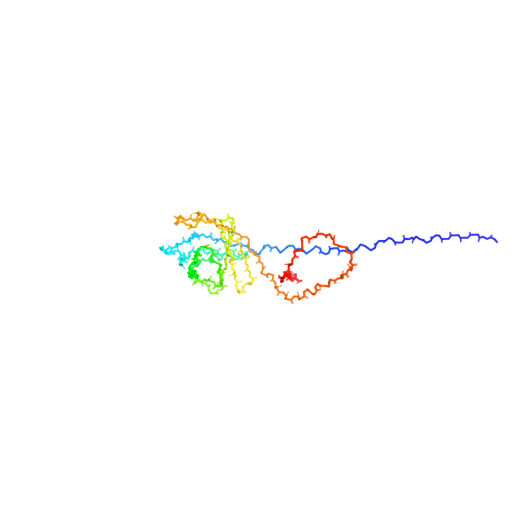9 -11.045 7.681 1.00 88.88 102 GLU A C 1
ATOM 760 O O . GLU A 1 102 ? -12.363 -11.348 8.863 1.00 88.88 102 GLU A O 1
ATOM 765 N N . LEU A 1 103 ? -11.283 -11.605 6.922 1.00 90.25 103 LEU A N 1
ATOM 766 C CA . LEU A 1 103 ? -10.268 -12.544 7.397 1.00 90.25 103 LEU A CA 1
ATOM 767 C C . LEU A 1 103 ? -9.089 -11.877 8.143 1.00 90.25 103 LEU A C 1
ATOM 769 O O . LEU A 1 103 ? -8.148 -12.577 8.513 1.00 90.25 103 LEU A O 1
ATOM 773 N N . GLY A 1 104 ? -9.111 -10.557 8.360 1.00 90.75 104 GLY A N 1
ATOM 774 C CA . GLY A 1 104 ? -8.129 -9.840 9.188 1.00 90.75 104 GLY A CA 1
ATOM 775 C C . GLY A 1 104 ? -6.873 -9.377 8.443 1.00 90.75 104 GLY A C 1
ATOM 776 O O . GLY A 1 104 ? -5.765 -9.411 8.988 1.00 90.75 104 GLY A O 1
ATOM 777 N N . PHE A 1 105 ? -7.017 -8.996 7.173 1.00 92.75 105 PHE A N 1
ATOM 778 C CA . PHE A 1 105 ? -5.919 -8.451 6.376 1.00 92.75 105 PHE A CA 1
ATOM 779 C C . PHE A 1 105 ? -6.395 -7.370 5.407 1.00 92.75 105 PHE A C 1
ATOM 781 O O . PHE A 1 105 ? -7.533 -7.380 4.941 1.00 92.75 105 PHE A O 1
ATOM 788 N N . VAL A 1 106 ? -5.487 -6.469 5.046 1.00 93.06 106 VAL A N 1
ATOM 789 C CA . VAL A 1 106 ? -5.676 -5.463 3.999 1.00 93.06 106 VAL A CA 1
ATOM 790 C C . VAL A 1 106 ? -4.959 -5.919 2.738 1.00 93.06 106 VAL A C 1
ATOM 792 O O . VAL A 1 106 ? -3.804 -6.345 2.791 1.00 93.06 106 VAL A O 1
ATOM 795 N N . VAL A 1 107 ? -5.624 -5.793 1.592 1.00 95.38 107 VAL A N 1
ATOM 796 C CA . VAL A 1 107 ? -4.978 -5.888 0.280 1.00 95.38 107 VAL A CA 1
ATOM 797 C C . VAL A 1 107 ? -4.849 -4.486 -0.276 1.00 95.38 107 VAL A C 1
ATOM 799 O O . VAL A 1 107 ? -5.846 -3.772 -0.365 1.00 95.38 107 VAL A O 1
ATOM 802 N N . ILE A 1 108 ? -3.639 -4.112 -0.681 1.00 95.06 108 ILE A N 1
ATOM 803 C CA . ILE A 1 108 ? -3.404 -2.903 -1.463 1.00 95.06 108 ILE A CA 1
ATOM 804 C C . ILE A 1 108 ? -3.058 -3.261 -2.906 1.00 95.06 108 ILE A C 1
ATOM 806 O O . ILE A 1 108 ? -2.339 -4.225 -3.185 1.00 95.06 108 ILE A O 1
ATOM 810 N N . VAL A 1 109 ? -3.564 -2.446 -3.819 1.00 95.44 109 VAL A N 1
ATOM 811 C CA . VAL A 1 109 ? -3.214 -2.437 -5.233 1.00 95.44 109 VAL A CA 1
ATOM 812 C C . VAL A 1 109 ? -2.384 -1.190 -5.470 1.00 95.44 109 VAL A C 1
ATOM 814 O O . VAL A 1 109 ? -2.907 -0.075 -5.432 1.00 95.44 109 VAL A O 1
ATOM 817 N N . LEU A 1 110 ? -1.089 -1.386 -5.694 1.00 95.19 110 LEU A N 1
ATOM 818 C CA . LEU A 1 110 ? -0.208 -0.334 -6.180 1.00 95.19 110 LEU A CA 1
ATOM 819 C C . LEU A 1 110 ? -0.325 -0.314 -7.702 1.00 95.19 110 LEU A C 1
ATOM 821 O O . LEU A 1 110 ? -0.225 -1.365 -8.334 1.00 95.19 110 LEU A O 1
ATOM 825 N N . ALA A 1 111 ? -0.547 0.857 -8.281 1.00 93.62 111 ALA A N 1
ATOM 826 C CA . ALA A 1 111 ? -0.737 1.047 -9.710 1.00 93.62 111 ALA A CA 1
ATOM 827 C C . ALA A 1 111 ? 0.174 2.159 -10.229 1.00 93.62 111 ALA A C 1
ATOM 829 O O . ALA A 1 111 ? 0.297 3.188 -9.573 1.00 93.62 111 ALA A O 1
ATOM 830 N N . ASN A 1 112 ? 0.759 1.972 -11.413 1.00 92.50 112 ASN A N 1
ATOM 831 C CA . ASN A 1 112 ? 1.411 3.029 -12.184 1.00 92.50 112 ASN A CA 1
ATOM 832 C C . ASN A 1 112 ? 0.483 3.400 -13.350 1.00 92.50 112 ASN A C 1
ATOM 834 O O . ASN A 1 112 ? 0.189 2.572 -14.216 1.00 92.50 112 ASN A O 1
ATOM 838 N N . LYS A 1 113 ? -0.007 4.640 -13.337 1.00 90.00 113 LYS A N 1
ATOM 839 C CA . LYS A 1 113 ? -0.957 5.195 -14.307 1.00 90.00 113 LYS A CA 1
ATOM 840 C C . LYS A 1 113 ? -0.323 5.397 -15.681 1.00 90.00 113 LYS A C 1
ATOM 842 O O . LYS A 1 113 ? -1.003 5.196 -16.681 1.00 90.00 113 LYS A O 1
ATOM 847 N N . ASP A 1 114 ? 0.961 5.737 -15.727 1.00 88.69 114 ASP A N 1
ATOM 848 C CA . ASP A 1 114 ? 1.667 6.025 -16.979 1.00 88.69 114 ASP A CA 1
ATOM 849 C C . ASP A 1 114 ? 1.996 4.735 -17.737 1.00 88.69 114 ASP A C 1
ATOM 851 O O . ASP A 1 114 ? 1.885 4.670 -18.960 1.00 88.69 114 ASP A O 1
ATOM 855 N N . GLU A 1 115 ? 2.348 3.679 -17.001 1.00 88.06 115 GLU A N 1
ATOM 856 C CA . GLU A 1 115 ? 2.687 2.365 -17.561 1.00 88.06 115 GLU A CA 1
ATOM 857 C C . GLU A 1 115 ? 1.487 1.412 -17.652 1.00 88.06 115 GLU A C 1
ATOM 859 O O . GLU A 1 115 ? 1.622 0.291 -18.147 1.00 88.06 115 GLU A O 1
ATOM 864 N N . ASN A 1 116 ? 0.313 1.841 -17.172 1.00 89.81 116 ASN A N 1
ATOM 865 C CA . ASN A 1 116 ? -0.897 1.027 -17.070 1.00 89.81 116 ASN A CA 1
ATOM 866 C C . ASN A 1 116 ? -0.598 -0.351 -16.450 1.00 89.81 116 ASN A C 1
ATOM 868 O O . ASN A 1 116 ? -0.922 -1.400 -17.012 1.00 89.81 116 ASN A O 1
ATOM 872 N N . SER A 1 117 ? 0.072 -0.350 -15.298 1.00 91.31 117 SER A N 1
ATOM 873 C CA . SER A 1 117 ? 0.563 -1.551 -14.622 1.00 91.31 117 SER A CA 1
ATOM 874 C C . SER A 1 117 ? 0.170 -1.565 -13.142 1.00 91.31 117 SER A C 1
ATOM 876 O O . SER A 1 117 ? -0.188 -0.533 -12.568 1.00 91.31 117 SER A O 1
ATOM 878 N N . GLN A 1 118 ? 0.133 -2.748 -12.527 1.00 94.12 118 GLN A N 1
ATOM 879 C CA . GLN A 1 118 ? -0.254 -2.913 -11.125 1.00 94.12 118 GLN A CA 1
ATOM 880 C C . GLN A 1 118 ? 0.403 -4.122 -10.454 1.00 94.12 118 GLN A C 1
ATOM 882 O O . GLN A 1 118 ? 0.717 -5.120 -11.106 1.00 94.12 118 GLN A O 1
ATOM 887 N N . ALA A 1 119 ? 0.523 -4.059 -9.130 1.00 94.44 119 ALA A N 1
ATOM 888 C CA . ALA A 1 119 ? 0.919 -5.173 -8.276 1.00 94.44 119 ALA A CA 1
ATOM 889 C C . ALA A 1 119 ? 0.073 -5.203 -6.991 1.00 94.44 119 ALA A C 1
ATOM 891 O O . ALA A 1 119 ? -0.458 -4.183 -6.547 1.00 94.44 119 ALA A O 1
ATOM 892 N N . PHE A 1 120 ? -0.044 -6.389 -6.394 1.00 95.19 120 PHE A N 1
ATOM 893 C CA . PHE A 1 120 ? -0.913 -6.653 -5.246 1.00 95.19 120 PHE A CA 1
ATOM 894 C C . PHE A 1 120 ? -0.087 -7.034 -4.021 1.00 95.19 120 PHE A C 1
ATOM 896 O O . PHE A 1 120 ? 0.710 -7.973 -4.076 1.00 95.19 120 PHE A O 1
ATOM 903 N N . PHE A 1 121 ? -0.327 -6.349 -2.907 1.00 95.69 121 PHE A N 1
ATOM 904 C CA . PHE A 1 121 ? 0.3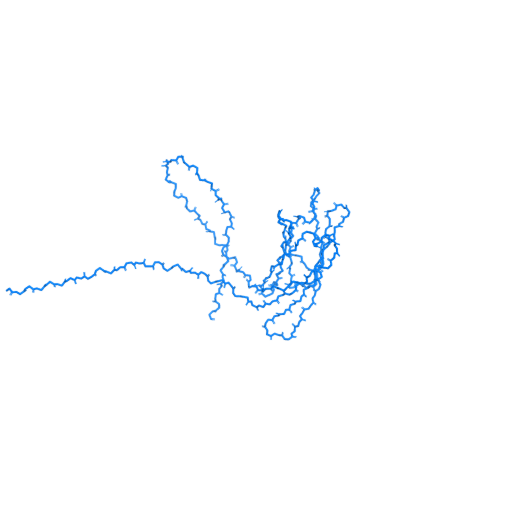53 -6.587 -1.636 1.00 95.69 121 PHE A CA 1
ATOM 905 C C . PHE A 1 121 ? -0.680 -6.820 -0.539 1.00 95.69 121 PHE A C 1
ATOM 907 O O . PHE A 1 121 ? -1.735 -6.190 -0.537 1.00 95.69 121 PHE A O 1
ATOM 914 N N . GLY A 1 122 ? -0.390 -7.740 0.377 1.00 95.25 122 GLY A N 1
ATOM 915 C CA . GLY A 1 122 ? -1.289 -8.100 1.471 1.00 95.25 122 GLY A CA 1
ATOM 916 C C . GLY A 1 122 ? -0.597 -7.923 2.813 1.00 95.25 122 GLY A C 1
ATOM 917 O O . GLY A 1 122 ? 0.543 -8.355 2.966 1.00 95.25 122 GLY A O 1
ATOM 918 N N . PHE A 1 123 ? -1.278 -7.316 3.776 1.00 93.12 123 PHE A N 1
ATOM 919 C CA . PHE A 1 123 ? -0.745 -7.030 5.107 1.00 93.12 123 PHE A CA 1
ATOM 920 C C . PHE A 1 123 ? -1.761 -7.456 6.162 1.00 93.12 123 PHE A C 1
ATOM 922 O O . PHE A 1 123 ? -2.939 -7.122 6.036 1.00 93.12 123 PHE A O 1
ATOM 929 N N . SER A 1 124 ? -1.335 -8.199 7.185 1.00 92.06 124 SER A N 1
ATOM 930 C CA . SER A 1 124 ? -2.241 -8.557 8.280 1.00 92.06 124 SER A CA 1
ATOM 931 C C . SER A 1 124 ? -2.538 -7.332 9.148 1.00 92.06 124 SER A C 1
ATOM 933 O O . SER A 1 124 ? -1.696 -6.440 9.279 1.00 92.06 124 SER A O 1
ATOM 935 N N . ASP A 1 125 ? -3.722 -7.278 9.761 1.00 88.56 125 ASP A N 1
ATOM 936 C CA . ASP A 1 125 ? -4.049 -6.185 10.688 1.00 88.56 125 ASP A CA 1
ATOM 937 C C . ASP A 1 125 ? -3.099 -6.150 11.886 1.00 88.56 125 ASP A C 1
ATOM 939 O O . ASP A 1 125 ? -2.710 -5.074 12.333 1.00 88.56 125 ASP A O 1
ATOM 943 N N . GLY A 1 126 ? -2.688 -7.327 12.371 1.00 86.62 126 GLY A N 1
ATOM 944 C CA . GLY A 1 126 ? -1.732 -7.442 13.468 1.00 86.62 126 GLY A CA 1
ATOM 945 C C . GLY A 1 126 ? -0.396 -6.786 13.130 1.00 86.62 126 GLY A C 1
ATOM 946 O O . GLY A 1 126 ? 0.119 -6.006 13.925 1.00 86.62 126 GLY A O 1
ATOM 947 N N . ASP A 1 127 ? 0.135 -7.034 11.932 1.00 88.50 127 ASP A N 1
ATOM 948 C CA . ASP A 1 127 ? 1.394 -6.421 11.504 1.00 88.50 127 ASP A CA 1
ATOM 949 C C . ASP A 1 127 ? 1.245 -4.900 11.353 1.00 88.50 127 ASP A C 1
ATOM 951 O O . ASP A 1 127 ? 2.097 -4.146 11.819 1.00 88.50 127 ASP A O 1
ATOM 955 N N . LEU A 1 128 ? 0.131 -4.442 10.770 1.00 86.88 128 LEU A N 1
ATOM 956 C CA . LEU A 1 128 ? -0.152 -3.022 10.549 1.00 86.88 128 LEU A CA 1
ATOM 957 C C . LEU A 1 128 ? -0.329 -2.229 11.848 1.00 86.88 128 LEU A C 1
ATOM 959 O O . LEU A 1 128 ? 0.193 -1.121 11.949 1.00 86.88 128 LEU A O 1
ATOM 963 N N . ASP A 1 129 ? -1.037 -2.782 12.833 1.00 78.50 129 ASP A N 1
ATOM 964 C CA . ASP A 1 129 ? -1.451 -2.052 14.037 1.00 78.50 129 ASP A CA 1
ATOM 965 C C . ASP A 1 129 ? -0.420 -2.108 15.177 1.00 78.50 129 ASP A C 1
ATOM 967 O O . ASP A 1 129 ? -0.536 -1.374 16.159 1.00 78.50 129 ASP A O 1
ATOM 971 N N . THR A 1 130 ? 0.624 -2.933 15.056 1.00 74.94 130 THR A N 1
ATOM 972 C CA . THR A 1 130 ? 1.735 -2.944 16.027 1.00 74.94 130 THR A CA 1
ATOM 973 C C . THR A 1 130 ? 2.653 -1.727 15.905 1.00 74.94 130 THR A C 1
ATOM 975 O O . THR A 1 130 ? 3.498 -1.514 16.776 1.00 74.94 130 THR A O 1
ATOM 978 N N . GLY A 1 131 ? 2.540 -0.954 14.816 1.00 63.59 131 GLY A N 1
ATOM 979 C CA . GLY A 1 131 ? 3.468 0.130 14.482 1.00 63.59 131 GLY A CA 1
ATOM 980 C C . GLY A 1 131 ? 4.896 -0.349 14.194 1.00 63.59 131 GLY A C 1
ATOM 981 O O . GLY A 1 131 ? 5.805 0.473 14.083 1.00 63.59 131 GLY A O 1
ATOM 982 N N . SER A 1 132 ? 5.107 -1.665 14.103 1.00 67.75 132 SER A N 1
ATOM 983 C CA . SER A 1 132 ? 6.395 -2.265 13.769 1.00 67.75 132 SER A CA 1
ATOM 984 C C . SER A 1 132 ? 6.588 -2.302 12.257 1.00 67.75 132 SER A C 1
ATOM 986 O O . SER A 1 132 ? 5.629 -2.338 11.490 1.00 67.75 132 SER A O 1
ATOM 988 N N . GLU A 1 133 ? 7.845 -2.287 11.820 1.00 68.44 133 GLU A N 1
ATOM 989 C CA . GLU A 1 133 ? 8.172 -2.347 10.399 1.00 68.44 133 GLU A CA 1
ATOM 990 C C . GLU A 1 133 ? 7.759 -3.708 9.825 1.00 68.44 133 GLU A C 1
ATOM 992 O O . GLU A 1 133 ? 8.276 -4.755 10.226 1.00 68.44 133 GLU A O 1
ATOM 997 N N . ILE A 1 134 ? 6.814 -3.700 8.884 1.00 85.88 134 ILE A N 1
ATOM 998 C CA . ILE A 1 134 ? 6.412 -4.925 8.200 1.00 85.88 134 ILE A CA 1
ATOM 999 C C . ILE A 1 134 ? 7.519 -5.330 7.231 1.00 85.88 134 ILE A C 1
ATOM 1001 O O . ILE A 1 134 ? 8.044 -4.503 6.481 1.00 85.88 134 ILE A O 1
ATOM 1005 N N . SER A 1 135 ? 7.844 -6.626 7.225 1.00 86.25 135 SER A N 1
ATOM 1006 C CA . SER A 1 135 ? 8.833 -7.196 6.308 1.00 86.25 135 SER A CA 1
ATOM 1007 C C . SER A 1 135 ? 8.550 -6.785 4.865 1.00 86.25 135 SER A C 1
ATOM 1009 O O . SER A 1 135 ? 7.410 -6.859 4.399 1.00 86.25 135 SER A O 1
ATOM 1011 N N . GLN A 1 136 ? 9.607 -6.388 4.152 1.00 93.19 136 GLN A N 1
ATOM 1012 C CA . GLN A 1 136 ? 9.487 -6.007 2.750 1.00 93.19 136 GLN A CA 1
ATOM 1013 C C . GLN A 1 136 ? 8.854 -7.131 1.918 1.00 93.19 136 GLN A C 1
ATOM 1015 O O . GLN A 1 136 ? 9.131 -8.316 2.116 1.00 93.19 136 GLN A O 1
ATOM 1020 N N . GLN A 1 137 ? 8.027 -6.746 0.952 1.00 94.62 137 GLN A N 1
ATOM 1021 C CA . GLN A 1 137 ? 7.400 -7.658 0.007 1.00 94.62 137 GLN A CA 1
ATOM 1022 C C . GLN A 1 137 ? 7.808 -7.276 -1.408 1.00 94.62 137 GLN A C 1
ATOM 1024 O O . GLN A 1 137 ? 7.589 -6.142 -1.821 1.00 94.62 137 GLN A O 1
ATOM 1029 N N . THR A 1 138 ? 8.332 -8.234 -2.166 1.00 94.50 138 THR A N 1
ATOM 1030 C CA . THR A 1 138 ? 8.554 -8.100 -3.611 1.00 94.50 138 THR A CA 1
ATOM 1031 C C . THR A 1 138 ? 7.460 -8.862 -4.343 1.00 94.50 138 THR A C 1
ATOM 1033 O O . THR A 1 138 ? 7.173 -10.016 -4.005 1.00 94.50 138 THR A O 1
ATOM 1036 N N . LYS A 1 139 ? 6.794 -8.205 -5.296 1.00 94.19 139 LYS A N 1
ATOM 1037 C CA . LYS A 1 139 ? 5.654 -8.766 -6.026 1.00 94.19 139 LYS A CA 1
ATOM 1038 C C . LYS A 1 139 ? 5.777 -8.511 -7.529 1.00 94.19 139 LYS A C 1
ATOM 1040 O O . LYS A 1 139 ? 6.249 -7.442 -7.922 1.00 94.19 139 LYS A O 1
ATOM 1045 N N . PRO A 1 140 ? 5.317 -9.463 -8.360 1.00 92.06 140 PRO A N 1
ATOM 1046 C CA . PRO A 1 140 ? 5.284 -9.286 -9.804 1.00 92.06 140 PRO A CA 1
ATOM 1047 C C . PRO A 1 140 ? 4.320 -8.166 -10.204 1.00 92.06 140 PRO A C 1
ATOM 1049 O O . PRO A 1 140 ? 3.222 -8.045 -9.655 1.00 92.06 140 PRO A O 1
ATOM 1052 N N . ILE A 1 141 ? 4.737 -7.388 -11.198 1.00 91.94 141 ILE A N 1
ATOM 1053 C CA . ILE A 1 141 ? 3.936 -6.361 -11.857 1.00 91.94 141 ILE A CA 1
ATOM 1054 C C . ILE A 1 141 ? 3.206 -7.004 -13.028 1.00 91.94 141 ILE A C 1
ATOM 1056 O O . ILE A 1 141 ? 3.817 -7.698 -13.843 1.00 91.94 141 ILE A O 1
ATOM 1060 N N . TYR A 1 142 ? 1.920 -6.712 -13.160 1.00 90.38 142 TYR A N 1
ATOM 1061 C CA . TYR A 1 142 ? 1.117 -7.105 -14.310 1.00 90.38 142 TYR A CA 1
ATOM 1062 C C . TYR A 1 142 ? 0.601 -5.866 -15.035 1.00 90.38 142 TYR A C 1
ATOM 1064 O O . TYR A 1 142 ? 0.269 -4.876 -14.378 1.00 90.38 142 TYR A O 1
ATOM 1072 N N . PRO A 1 143 ? 0.452 -5.905 -16.369 1.00 88.94 143 PRO A N 1
ATOM 1073 C CA . PRO A 1 143 ? -0.314 -4.880 -17.057 1.00 88.94 143 PRO A CA 1
ATOM 1074 C C . PRO A 1 143 ? -1.745 -4.872 -16.502 1.00 88.94 143 PRO A C 1
ATOM 1076 O O . PRO A 1 143 ? -2.326 -5.928 -16.214 1.00 88.94 143 PRO A O 1
ATOM 1079 N N . GLN A 1 144 ? -2.331 -3.693 -16.343 1.00 83.06 144 GLN A N 1
ATOM 1080 C CA . GLN A 1 144 ? -3.743 -3.581 -16.024 1.00 83.06 144 GLN A CA 1
ATOM 1081 C C . GLN A 1 144 ? -4.534 -4.045 -17.237 1.00 83.06 144 GLN A C 1
ATOM 1083 O O . GLN A 1 144 ? -4.296 -3.615 -18.370 1.00 83.06 144 GLN A O 1
ATOM 1088 N N . ALA A 1 145 ? -5.464 -4.965 -17.009 1.00 70.56 145 ALA A N 1
ATOM 1089 C CA . ALA A 1 145 ? -6.329 -5.408 -18.080 1.00 70.56 145 ALA A CA 1
ATOM 1090 C C . ALA A 1 145 ? -7.177 -4.216 -18.537 1.00 70.56 145 ALA A C 1
ATOM 1092 O O . ALA A 1 145 ? -7.791 -3.541 -17.710 1.00 70.56 145 ALA A O 1
ATOM 1093 N N . ILE A 1 146 ? -7.243 -3.972 -19.848 1.00 58.34 146 ILE A N 1
ATOM 1094 C CA . ILE A 1 146 ? -8.180 -2.985 -20.379 1.00 58.34 146 ILE A CA 1
ATOM 1095 C C . ILE A 1 146 ? -9.572 -3.533 -20.086 1.00 58.34 146 ILE A C 1
ATOM 1097 O O . ILE A 1 146 ? -10.015 -4.515 -20.694 1.00 58.34 146 ILE A O 1
ATOM 1101 N N . VAL A 1 147 ? -10.251 -2.926 -19.115 1.00 52.44 147 VAL A N 1
ATOM 1102 C CA . VAL A 1 147 ? -11.653 -3.213 -18.838 1.00 52.44 147 VAL A CA 1
ATOM 1103 C C . VAL A 1 147 ? -12.459 -2.609 -19.979 1.00 52.44 147 VAL A C 1
ATOM 1105 O O . VAL A 1 147 ? -12.896 -1.463 -19.931 1.00 52.44 147 VAL A O 1
ATOM 1108 N N . GLN A 1 148 ? -12.647 -3.381 -21.047 1.00 42.66 148 GLN A N 1
ATOM 1109 C CA . GLN A 1 148 ? -13.732 -3.096 -21.969 1.00 42.66 148 GLN A CA 1
ATOM 1110 C C . GLN A 1 148 ? -15.026 -3.449 -21.239 1.00 42.66 148 GLN A C 1
ATOM 1112 O O . GLN A 1 148 ? -15.234 -4.592 -20.829 1.00 42.66 148 GLN A O 1
ATOM 1117 N N . ARG A 1 149 ? -15.883 -2.445 -21.037 1.00 40.69 149 ARG A N 1
ATOM 1118 C CA . ARG A 1 149 ? -17.261 -2.642 -20.587 1.00 40.69 149 ARG A CA 1
ATOM 1119 C C . ARG A 1 149 ? -18.019 -3.347 -21.712 1.00 40.69 149 ARG A C 1
ATOM 1121 O O . ARG A 1 149 ? -18.700 -2.709 -22.505 1.00 40.69 149 ARG A O 1
ATOM 1128 N N . GLU A 1 150 ? -17.861 -4.659 -21.812 1.00 43.81 150 GLU A N 1
ATOM 1129 C CA . GLU A 1 150 ? -18.778 -5.495 -22.575 1.00 43.81 150 GLU A CA 1
ATOM 1130 C C . GLU A 1 150 ? -19.973 -5.774 -21.660 1.00 43.81 150 GLU A C 1
ATOM 1132 O O . GLU A 1 150 ? -19.868 -6.518 -20.685 1.00 43.81 150 GLU A O 1
ATOM 1137 N N . GLU A 1 151 ? -21.107 -5.123 -21.929 1.00 39.47 151 GLU A N 1
ATOM 1138 C CA . GLU A 1 151 ? -22.374 -5.489 -21.300 1.00 39.47 151 GLU A CA 1
ATOM 1139 C C . GLU A 1 151 ? -22.7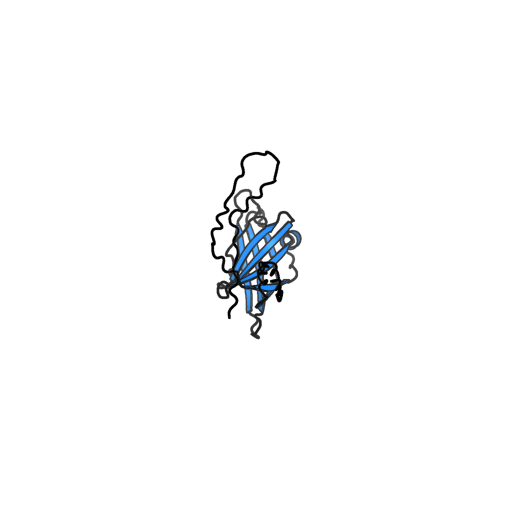19 -6.927 -21.708 1.00 39.47 151 GLU A C 1
ATOM 1141 O O . GLU A 1 151 ? -23.203 -7.184 -22.811 1.00 39.47 151 GLU A O 1
ATOM 1146 N N . MET A 1 152 ? -22.454 -7.898 -20.832 1.00 38.59 152 MET A N 1
ATOM 1147 C CA . MET A 1 152 ? -22.989 -9.244 -21.010 1.00 38.59 152 MET A CA 1
ATOM 1148 C C . MET A 1 152 ? -24.488 -9.219 -20.711 1.00 38.59 152 MET A C 1
ATOM 1150 O O . MET A 1 152 ? -24.914 -9.275 -19.558 1.00 38.59 152 MET A O 1
ATOM 1154 N N . ILE A 1 153 ? -25.303 -9.155 -21.766 1.00 38.88 153 ILE A N 1
ATOM 1155 C CA . ILE A 1 153 ? -26.736 -9.441 -21.678 1.00 38.88 153 ILE A CA 1
ATOM 1156 C C . ILE A 1 153 ? -26.883 -10.934 -21.370 1.00 38.88 153 ILE A C 1
ATOM 1158 O O . ILE A 1 153 ? -26.780 -11.781 -22.258 1.00 38.88 153 ILE A O 1
ATOM 1162 N N . VAL A 1 154 ? -27.134 -11.274 -20.107 1.00 42.88 154 VAL A N 1
ATOM 1163 C CA . VAL A 1 154 ? -27.528 -12.635 -19.731 1.00 42.88 154 VAL A CA 1
ATOM 1164 C C . VAL A 1 154 ? -28.972 -12.849 -20.195 1.00 42.88 154 VAL A C 1
ATOM 1166 O O . VAL A 1 154 ? -29.910 -12.310 -19.606 1.00 42.88 154 VAL A O 1
ATOM 1169 N N . ARG A 1 155 ? -29.176 -13.627 -21.266 1.00 39.00 155 ARG A N 1
ATOM 1170 C CA . ARG A 1 155 ? -30.508 -14.137 -21.625 1.00 39.00 155 ARG A CA 1
ATOM 1171 C C . ARG A 1 155 ? -30.890 -15.252 -20.656 1.00 39.00 155 ARG A C 1
ATOM 1173 O O . ARG A 1 155 ? -30.226 -16.282 -20.596 1.00 39.00 155 ARG A O 1
ATOM 1180 N N . ARG A 1 156 ? -31.972 -15.038 -19.908 1.00 44.03 156 ARG A N 1
ATOM 1181 C CA . ARG A 1 156 ? -32.623 -16.063 -19.092 1.00 44.03 156 ARG A CA 1
ATOM 1182 C C . ARG A 1 156 ? -33.689 -16.741 -19.955 1.00 44.03 156 ARG A C 1
ATOM 1184 O O . ARG A 1 156 ? -34.801 -16.230 -20.059 1.00 44.03 156 ARG A O 1
ATOM 1191 N N . ASP A 1 157 ? -33.359 -17.879 -20.561 1.00 42.88 157 ASP A N 1
ATOM 1192 C CA . ASP A 1 157 ? -34.373 -18.765 -21.142 1.00 42.88 157 ASP A CA 1
ATOM 1193 C C . ASP A 1 157 ? -35.075 -19.493 -19.989 1.00 42.88 157 ASP A C 1
ATOM 1195 O O . ASP A 1 157 ? -34.662 -20.553 -19.524 1.00 42.88 157 ASP A O 1
ATOM 1199 N N . GLY A 1 158 ? -36.112 -18.852 -19.450 1.00 40.97 158 GLY A N 1
ATOM 1200 C CA . GLY A 1 158 ? -36.972 -19.443 -18.435 1.00 40.97 158 GLY A CA 1
ATOM 1201 C C . GLY A 1 158 ? -37.871 -20.506 -19.056 1.00 40.97 158 GLY A C 1
ATOM 1202 O O . GLY A 1 158 ? -38.898 -20.175 -19.646 1.00 40.97 158 GLY A O 1
ATOM 1203 N N . VAL A 1 159 ? -37.531 -21.784 -18.881 1.00 41.06 159 VAL A N 1
ATOM 1204 C CA . VAL A 1 159 ? -38.529 -22.853 -18.996 1.00 41.06 159 VAL A CA 1
ATOM 1205 C C . VAL A 1 159 ? -39.354 -22.843 -17.714 1.00 41.06 159 VAL A C 1
ATOM 1207 O O . VAL A 1 159 ? -38.877 -23.155 -16.625 1.00 41.06 159 VAL A O 1
ATOM 1210 N N . SER A 1 160 ? -40.601 -22.407 -17.869 1.00 46.50 160 SER A N 1
ATOM 1211 C CA . SER A 1 160 ? -41.640 -22.429 -16.847 1.00 46.50 160 SER A CA 1
ATOM 1212 C C . SER A 1 160 ? -41.883 -23.855 -16.353 1.00 46.50 160 SER A C 1
ATOM 1214 O O . SER A 1 160 ? -42.167 -24.748 -17.149 1.00 46.50 160 SER A O 1
ATOM 1216 N N . GLY A 1 161 ? -41.841 -24.031 -15.032 1.00 46.94 161 GLY A N 1
ATOM 1217 C CA . GLY A 1 161 ? -42.481 -25.160 -14.365 1.00 46.94 161 GLY A CA 1
ATOM 1218 C C . GLY A 1 161 ? -41.535 -26.202 -13.784 1.00 46.94 161 GLY A C 1
ATOM 1219 O O . GLY A 1 161 ? -41.503 -27.326 -14.258 1.00 46.94 161 GLY A O 1
ATOM 1220 N N . SER A 1 162 ? -40.826 -25.860 -12.710 1.00 39.78 162 SER A N 1
ATOM 1221 C CA . SER A 1 162 ? -40.630 -26.762 -11.566 1.00 39.78 162 SER A CA 1
ATOM 1222 C C . SER A 1 162 ? -39.892 -26.008 -10.462 1.00 39.78 162 SER A C 1
ATOM 1224 O O . SER A 1 162 ? -38.773 -25.538 -10.654 1.00 39.78 162 SER A O 1
ATOM 1226 N N . GLN A 1 163 ? -40.539 -25.860 -9.307 1.00 50.88 163 GLN A N 1
ATOM 1227 C CA . GLN A 1 163 ? -39.898 -25.391 -8.086 1.00 50.88 163 GLN A CA 1
ATOM 1228 C C . GLN A 1 163 ? -38.891 -26.443 -7.612 1.00 50.88 163 GLN A C 1
ATOM 1230 O O . GLN A 1 163 ? -39.277 -27.414 -6.970 1.00 50.88 163 GLN A O 1
ATOM 1235 N N . THR A 1 164 ? -37.604 -26.226 -7.862 1.00 42.81 164 THR A N 1
ATOM 1236 C CA . THR A 1 164 ? -36.542 -26.834 -7.054 1.00 42.81 164 THR A CA 1
ATOM 1237 C C . THR A 1 164 ? -35.402 -25.844 -6.894 1.00 42.81 164 THR A C 1
ATOM 1239 O O . THR A 1 164 ? -34.832 -25.376 -7.876 1.00 42.81 164 THR A O 1
ATOM 1242 N N . SER A 1 165 ? -35.125 -25.525 -5.632 1.00 53.25 165 SER A N 1
ATOM 1243 C CA . SER A 1 165 ? -34.075 -24.649 -5.130 1.00 53.25 165 SER A CA 1
ATOM 1244 C C . SER A 1 165 ? -32.762 -24.744 -5.903 1.00 53.25 165 SER A C 1
ATOM 1246 O O . SER A 1 165 ? -32.106 -25.783 -5.900 1.00 53.25 165 SER A O 1
ATOM 1248 N N . ALA A 1 166 ? -32.332 -23.616 -6.457 1.00 43.19 166 ALA A N 1
ATOM 1249 C CA . ALA A 1 166 ? -30.933 -23.349 -6.739 1.00 43.19 166 ALA A CA 1
ATOM 1250 C C . ALA A 1 166 ? -30.592 -21.983 -6.137 1.00 43.19 166 ALA A C 1
ATOM 1252 O O . ALA A 1 166 ? -31.297 -21.000 -6.361 1.00 43.19 166 ALA A O 1
ATOM 1253 N N . THR A 1 167 ? -29.537 -21.954 -5.328 1.00 47.47 167 THR A N 1
ATOM 1254 C CA . THR A 1 167 ? -28.842 -20.759 -4.852 1.00 47.47 167 THR A CA 1
ATOM 1255 C C . THR A 1 167 ? -28.391 -19.942 -6.060 1.00 47.47 167 THR A C 1
ATOM 1257 O O . THR A 1 167 ? -27.362 -20.218 -6.674 1.00 47.47 167 THR A O 1
ATOM 1260 N N . GLU A 1 168 ? -29.209 -18.968 -6.450 1.00 45.41 168 GLU A N 1
ATOM 1261 C CA . GLU A 1 168 ? -28.903 -18.084 -7.565 1.00 45.41 168 GLU A CA 1
ATOM 1262 C C . GLU A 1 168 ? -27.859 -17.061 -7.114 1.00 45.41 168 GLU A C 1
ATOM 1264 O O . GLU A 1 168 ? -28.138 -16.152 -6.334 1.00 45.41 168 GLU A O 1
ATOM 1269 N N . TRP A 1 169 ? -26.633 -17.218 -7.605 1.00 37.91 169 TRP A N 1
ATOM 1270 C CA . TRP A 1 169 ? -25.624 -16.175 -7.512 1.00 37.91 169 TRP A CA 1
ATOM 1271 C C . TRP A 1 169 ? -25.847 -15.190 -8.655 1.00 37.91 169 TRP A C 1
ATOM 1273 O O . TRP A 1 169 ? -25.676 -15.529 -9.827 1.00 37.91 169 TRP A O 1
ATOM 1283 N N . LYS A 1 170 ? -26.233 -13.959 -8.314 1.00 36.47 170 LYS A N 1
ATOM 1284 C CA . LYS A 1 170 ? -26.297 -12.854 -9.269 1.00 36.47 170 LYS A CA 1
ATOM 1285 C C . LYS A 1 170 ? -24.937 -12.169 -9.299 1.00 36.47 170 LYS A C 1
ATOM 1287 O O . LYS A 1 170 ? -24.593 -11.428 -8.385 1.00 36.47 170 LYS A O 1
ATOM 1292 N N . VAL A 1 171 ? -24.161 -12.428 -10.344 1.00 43.78 171 VAL A N 1
ATOM 1293 C CA . VAL A 1 171 ? -22.943 -11.658 -10.606 1.00 43.78 171 VAL A CA 1
ATOM 1294 C C . VAL A 1 171 ? -23.344 -10.421 -11.402 1.00 43.78 171 VAL A C 1
ATOM 1296 O O . VAL A 1 171 ? -23.598 -10.498 -12.603 1.00 43.78 171 VAL A O 1
ATOM 1299 N N . GLU A 1 172 ? -23.455 -9.282 -10.723 1.00 38.59 172 GLU A N 1
ATOM 1300 C CA . GLU A 1 172 ? -23.635 -7.983 -11.371 1.00 38.59 172 GLU A CA 1
ATOM 1301 C C . GLU A 1 172 ? -22.265 -7.368 -11.669 1.00 38.59 172 GLU A C 1
ATOM 1303 O O . GLU A 1 172 ? -21.390 -7.346 -10.809 1.00 38.59 172 GLU A O 1
ATOM 1308 N N . GLY A 1 173 ? -22.062 -6.879 -12.895 1.00 39.25 173 GLY A N 1
ATOM 1309 C CA . GLY A 1 173 ? -20.826 -6.179 -13.252 1.00 39.25 173 GLY A CA 1
ATOM 1310 C C . GLY A 1 173 ? -19.592 -7.077 -13.378 1.00 39.25 173 GLY A C 1
ATOM 1311 O O . GLY A 1 173 ? -18.501 -6.668 -12.992 1.00 39.25 173 GLY A O 1
ATOM 1312 N N . LEU A 1 174 ? -19.725 -8.293 -13.926 1.00 39.09 174 LEU A N 1
ATOM 1313 C CA . LEU A 1 174 ? -18.544 -9.071 -14.304 1.00 39.09 174 LEU A CA 1
ATOM 1314 C C . LEU A 1 174 ? -17.837 -8.386 -15.482 1.00 39.09 174 LEU A C 1
ATOM 1316 O O . LEU A 1 174 ? -18.323 -8.413 -16.613 1.00 39.09 174 LEU A O 1
ATOM 1320 N N . PHE A 1 175 ? -16.665 -7.818 -15.224 1.00 46.84 175 PHE A N 1
ATOM 1321 C CA . PHE A 1 175 ? -15.800 -7.267 -16.258 1.00 46.84 175 PHE A CA 1
ATOM 1322 C C . PHE A 1 175 ? -14.725 -8.283 -16.626 1.00 46.84 175 PHE A C 1
ATOM 1324 O O . PHE A 1 175 ? -13.960 -8.733 -15.774 1.00 46.84 175 PHE A O 1
ATOM 1331 N N . ARG A 1 176 ? -14.637 -8.634 -17.911 1.00 42.97 176 ARG A N 1
ATOM 1332 C CA . ARG A 1 176 ? -13.523 -9.430 -18.424 1.00 42.97 176 ARG A CA 1
ATOM 1333 C C . ARG A 1 176 ? -12.531 -8.492 -19.088 1.00 42.97 176 ARG A C 1
ATOM 1335 O O . ARG A 1 176 ? -12.737 -8.062 -20.217 1.00 42.97 176 ARG A O 1
ATOM 1342 N N . GLY A 1 177 ? -11.454 -8.176 -18.380 1.00 42.28 177 GLY A N 1
ATOM 1343 C CA . GLY A 1 177 ? -10.344 -7.462 -18.987 1.00 42.28 177 GLY A CA 1
ATOM 1344 C C . GLY A 1 177 ? -9.742 -8.292 -20.125 1.00 42.28 177 GLY A C 1
ATOM 1345 O O . GLY A 1 177 ? -9.461 -9.480 -19.949 1.00 42.28 177 GLY A O 1
ATOM 1346 N N . LYS A 1 178 ? -9.582 -7.690 -21.307 1.00 44.00 178 LYS A N 1
ATOM 1347 C CA . LYS A 1 178 ? -8.875 -8.316 -22.431 1.00 44.00 178 LYS A CA 1
ATOM 1348 C C . LYS A 1 178 ? -7.438 -7.811 -22.425 1.00 44.00 178 LYS A C 1
ATOM 1350 O O . LYS A 1 178 ? -7.198 -6.611 -22.513 1.00 44.00 178 LYS A O 1
ATOM 1355 N N . TYR A 1 179 ? -6.489 -8.736 -22.342 1.00 43.84 179 TYR A N 1
ATOM 1356 C CA . TYR A 1 179 ? -5.094 -8.449 -22.645 1.00 43.84 179 TYR A CA 1
ATOM 1357 C C . TYR A 1 179 ? -4.932 -8.511 -24.161 1.00 43.84 179 TYR A C 1
ATOM 1359 O O . TYR A 1 179 ? -5.066 -9.580 -24.757 1.00 43.84 179 TYR A O 1
ATOM 1367 N N . SER A 1 180 ? -4.699 -7.367 -24.802 1.00 46.03 180 SER A N 1
ATOM 1368 C CA . SER A 1 180 ? -4.284 -7.344 -26.201 1.00 46.03 180 SER A CA 1
ATOM 1369 C C . SER A 1 180 ? -2.881 -7.935 -26.280 1.00 46.03 180 SER A C 1
ATOM 1371 O O . SER A 1 180 ? -1.927 -7.317 -25.807 1.00 46.03 180 SER A O 1
ATOM 1373 N N . SER A 1 181 ? -2.747 -9.132 -26.852 1.00 40.53 181 SER A N 1
ATOM 1374 C CA . SER A 1 181 ? -1.445 -9.620 -27.298 1.00 40.53 181 SER A CA 1
ATOM 1375 C C . SER A 1 181 ? -0.931 -8.630 -28.341 1.00 40.53 181 SER A C 1
ATOM 1377 O O . SER A 1 181 ? -1.511 -8.532 -29.425 1.00 40.53 181 SER A O 1
ATOM 1379 N N . LEU A 1 182 ? 0.095 -7.853 -27.997 1.00 39.50 182 LEU A N 1
ATOM 1380 C CA . LEU A 1 182 ? 0.848 -7.094 -28.987 1.00 39.50 182 LEU A CA 1
ATOM 1381 C C . LEU A 1 182 ? 1.459 -8.119 -29.950 1.00 39.50 182 LEU A C 1
ATOM 1383 O O . LEU A 1 182 ? 2.182 -9.017 -29.514 1.00 39.50 182 LEU A O 1
ATOM 1387 N N . GLY A 1 183 ? 1.038 -8.044 -31.213 1.00 35.59 183 GLY A N 1
ATOM 1388 C CA . GLY A 1 183 ? 1.641 -8.779 -32.323 1.00 35.59 183 GLY A CA 1
ATOM 1389 C C . GLY A 1 183 ? 2.955 -8.157 -32.761 1.00 35.59 183 GLY A C 1
ATOM 1390 O O . GLY A 1 183 ? 3.183 -6.969 -32.436 1.00 35.59 183 GLY A O 1
#

Secondary structure (DSSP, 8-state):
------PPPPPP--------PPPPPP-EEEEEEEEEEEE-TTSSEEEEEEEEEEEETT-S--EEEEEEEEEEPPTTS-TTT--EEEE-SS-TTEEEEEEEETTTEEEEEEEETTTTEEEEEEEEHHHHHT-SPPPPEEEEEEEPPB--------------------------S----B-----